Protein AF-A0A380NZV4-F1 (afdb_monomer)

Radius of gyration: 10.74 Å; Cα contacts (8 Å, |Δi|>4): 81; chains: 1; bounding box: 30×20×29 Å

Organism: Weissella viridescens (NCBI:txid1629)

Nearest PDB structures (foldseek):
  7wcc-assembly2_D-3  TM=6.613E-01  e=7.465E-02  Streptomyces chartreusis
  2rk0-assembly1_A  TM=6.442E-01  e=1.993E-01  Parafrankia sp. EAN1pec
  2rk0-assembly1_B  TM=6.039E-01  e=1.638E-01  Parafrankia sp. EAN1pec
  3rhe-assembly1_A  TM=6.862E-01  e=3.835E-01  Legionella pneumophila subsp. pneumophila str. Philadelphia 1
  4huz-assembly1_A-2  TM=6.984E-01  e=4.668E-01  Sphingobium chlorophenolicum

Solvent-accessible surface area (backbone atoms only — not comparable to full-atom values): 3199 Å² total; per-residue (Å²): 129,85,75,86,67,59,83,44,79,44,73,33,85,56,43,70,63,50,52,77,68,41,79,71,46,47,7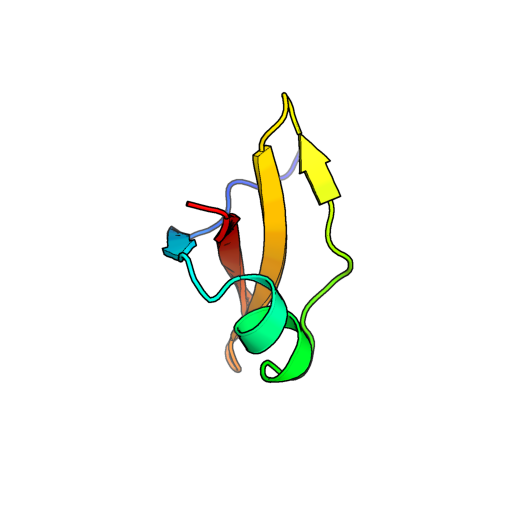5,80,42,76,55,99,90,41,46,31,33,40,32,56,48,99,88,67,52,47,36,29,47,30,56,99

pLDDT: mean 88.1, std 14.42, range [38.0, 97.94]

Secondary structure (DSSP, 8-state):
------SEEEEES-HHHHHHHSTTPPPPEEETTEEEEEEE-TTS-EEEEEE-

Mean predicted aligned error: 4.76 Å

Foldseek 3Di:
DPPPPAPEEAEDQCQVVCQVVAPQWDDWDDDPNWTKIWGADPVGGIYMYIYD

Structure (mmCIF, N/CA/C/O backbone):
data_AF-A0A380NZV4-F1
#
_entry.id   AF-A0A380NZV4-F1
#
loop_
_atom_site.group_PDB
_atom_site.id
_atom_site.type_symbol
_atom_site.label_atom_id
_atom_site.label_alt_id
_atom_site.label_comp_id
_atom_site.label_asym_id
_atom_site.label_entity_id
_atom_site.label_seq_id
_atom_site.pdbx_PDB_ins_code
_atom_site.Cartn_x
_atom_site.Cartn_y
_atom_site.Cartn_z
_atom_site.occupancy
_atom_site.B_iso_or_equiv
_atom_site.auth_seq_id
_atom_site.auth_comp_id
_atom_site.auth_asym_id
_atom_site.auth_atom_id
_atom_site.pdbx_PDB_model_num
ATOM 1 N N . MET A 1 1 ? 20.131 11.524 4.605 1.00 38.00 1 MET A N 1
ATOM 2 C CA . MET A 1 1 ? 18.922 10.703 4.802 1.00 38.00 1 MET A CA 1
ATOM 3 C C . MET A 1 1 ? 17.963 11.113 3.697 1.00 38.00 1 MET A C 1
ATOM 5 O O . MET A 1 1 ? 17.433 12.213 3.781 1.00 38.00 1 MET A O 1
ATOM 9 N N . LEU A 1 2 ? 17.855 10.344 2.607 1.00 45.12 2 LEU A N 1
ATOM 10 C CA . LEU A 1 2 ?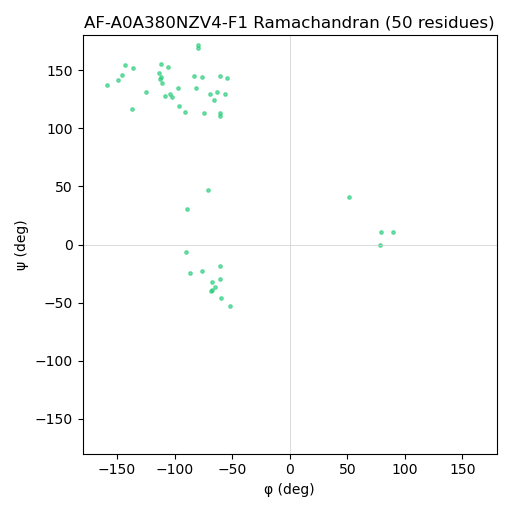 16.768 10.557 1.646 1.00 45.12 2 LEU A CA 1
ATOM 11 C C . LEU A 1 2 ? 15.480 10.335 2.436 1.00 45.12 2 LEU A C 1
ATOM 13 O O . LEU A 1 2 ? 15.280 9.254 2.983 1.00 45.12 2 LEU A O 1
ATOM 17 N N . GLY A 1 3 ? 14.695 11.393 2.624 1.00 46.59 3 GLY A N 1
ATOM 18 C CA . GLY A 1 3 ? 13.387 11.260 3.238 1.00 46.59 3 GLY A CA 1
ATOM 19 C C . GLY A 1 3 ? 12.567 10.341 2.348 1.00 46.59 3 GLY A C 1
ATOM 20 O O . GLY A 1 3 ? 12.233 10.730 1.235 1.00 46.59 3 GLY A O 1
ATOM 21 N N . ASN A 1 4 ? 12.268 9.134 2.826 1.00 57.44 4 ASN A N 1
ATOM 22 C CA . ASN A 1 4 ? 11.294 8.219 2.227 1.00 57.44 4 ASN A CA 1
ATOM 23 C C . ASN A 1 4 ? 9.870 8.766 2.437 1.00 57.44 4 ASN A C 1
ATOM 25 O O . ASN A 1 4 ? 8.984 8.060 2.909 1.00 57.44 4 ASN A O 1
ATOM 29 N N . THR A 1 5 ? 9.656 10.052 2.165 1.00 59.84 5 THR A N 1
ATOM 30 C CA . THR A 1 5 ? 8.315 10.615 2.126 1.00 59.84 5 THR A CA 1
ATOM 3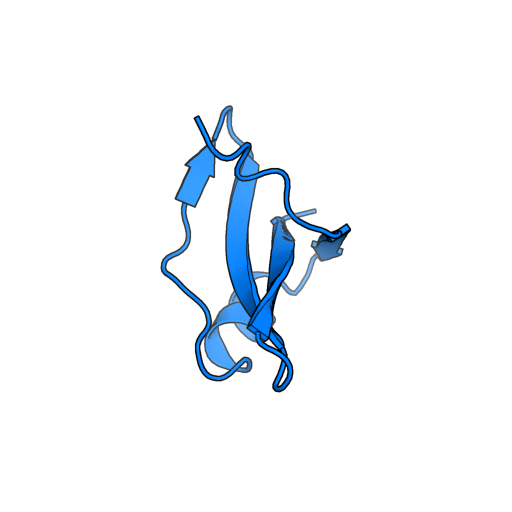1 C C . THR A 1 5 ? 7.699 10.118 0.825 1.00 59.84 5 THR A C 1
ATOM 33 O O . THR A 1 5 ? 8.210 10.477 -0.238 1.00 59.84 5 THR A O 1
ATOM 36 N N . PRO A 1 6 ? 6.668 9.261 0.874 1.00 62.38 6 PRO A N 1
ATOM 37 C CA . PRO A 1 6 ? 6.013 8.810 -0.342 1.00 62.38 6 PRO A CA 1
ATOM 38 C C . PRO A 1 6 ? 5.434 10.014 -1.081 1.00 62.38 6 PRO A C 1
ATOM 40 O O . PRO A 1 6 ? 4.961 10.964 -0.452 1.00 62.38 6 PRO A O 1
ATOM 43 N N . SER A 1 7 ? 5.461 9.972 -2.413 1.00 71.31 7 SER A N 1
ATOM 44 C CA . SER A 1 7 ? 4.959 11.070 -3.244 1.00 71.31 7 SER A CA 1
ATOM 45 C C . SER A 1 7 ? 3.469 11.324 -2.993 1.00 71.31 7 SER A C 1
ATOM 47 O O . SER A 1 7 ? 3.003 12.457 -3.095 1.00 71.31 7 SER A O 1
ATOM 49 N N . LEU A 1 8 ? 2.732 10.270 -2.624 1.00 85.25 8 LEU A N 1
ATOM 50 C CA . LEU A 1 8 ? 1.320 10.315 -2.269 1.00 85.25 8 LEU A CA 1
ATOM 51 C C . LEU A 1 8 ? 0.944 9.092 -1.416 1.00 85.25 8 LEU A C 1
ATOM 53 O O . LEU A 1 8 ? 1.352 7.969 -1.721 1.00 85.25 8 LEU A O 1
ATOM 57 N N . MET A 1 9 ? 0.149 9.319 -0.367 1.00 90.31 9 MET A N 1
ATOM 58 C CA . MET A 1 9 ? -0.485 8.268 0.433 1.00 90.31 9 MET A CA 1
ATOM 59 C C . MET A 1 9 ? -1.986 8.250 0.143 1.00 90.31 9 MET A C 1
ATOM 61 O O . MET A 1 9 ? -2.645 9.287 0.217 1.00 90.31 9 MET A O 1
ATOM 65 N N . LEU A 1 10 ? -2.512 7.076 -0.192 1.00 93.06 10 LEU A N 1
ATOM 66 C CA . LEU A 1 10 ? -3.923 6.827 -0.481 1.00 93.06 10 LEU A CA 1
ATOM 67 C C . LEU A 1 10 ? -4.506 5.916 0.597 1.00 93.06 10 LEU A C 1
ATOM 69 O O . LEU A 1 10 ? -3.799 5.052 1.101 1.00 93.06 10 LEU A O 1
ATOM 73 N N . PHE A 1 11 ? -5.787 6.076 0.917 1.00 95.44 11 PHE A N 1
ATOM 74 C CA . PHE A 1 11 ? -6.493 5.218 1.872 1.00 95.44 11 PHE A CA 1
ATOM 75 C C . PHE A 1 11 ? -7.528 4.364 1.140 1.00 95.44 11 PHE A C 1
ATOM 77 O O . PHE A 1 11 ? -8.189 4.864 0.226 1.00 95.44 11 PHE A O 1
ATOM 84 N N . SER A 1 12 ? -7.658 3.091 1.512 1.00 96.62 12 SER A N 1
ATOM 85 C CA . SER A 1 12 ? -8.611 2.171 0.883 1.00 96.62 12 SER A CA 1
ATOM 86 C C . SER A 1 12 ? -9.125 1.106 1.854 1.00 96.62 12 SER A C 1
ATOM 88 O O . SER A 1 12 ? -8.350 0.564 2.643 1.00 96.62 12 SER A O 1
ATOM 90 N N . ASP A 1 13 ? -10.417 0.783 1.742 1.00 97.88 13 ASP A N 1
ATOM 91 C CA . ASP A 1 13 ? -11.052 -0.367 2.400 1.00 97.88 13 ASP A CA 1
ATOM 92 C C . ASP A 1 13 ? -10.711 -1.702 1.701 1.00 97.88 13 ASP A C 1
ATOM 94 O O . ASP A 1 13 ? -10.728 -2.754 2.335 1.00 97.88 13 ASP A O 1
ATOM 98 N N . ASP A 1 14 ? -10.333 -1.667 0.415 1.00 97.38 14 ASP A N 1
ATOM 99 C CA . ASP A 1 14 ? -9.955 -2.839 -0.398 1.00 97.38 14 ASP A CA 1
ATOM 100 C C . ASP A 1 14 ? -8.445 -3.146 -0.300 1.00 97.38 14 ASP A C 1
ATOM 102 O O . ASP A 1 14 ? -7.815 -3.612 -1.252 1.00 97.38 14 ASP A O 1
ATOM 106 N N . PHE A 1 15 ? -7.837 -2.840 0.848 1.00 97.75 15 PHE A N 1
ATOM 107 C CA . PHE A 1 15 ? -6.386 -2.814 1.055 1.00 97.75 15 PHE A CA 1
ATOM 108 C C . PHE A 1 15 ? -5.675 -4.104 0.614 1.00 97.75 15 PHE A C 1
ATOM 110 O O . PHE A 1 15 ? -4.737 -4.054 -0.181 1.00 97.75 15 PHE A O 1
ATOM 117 N N . GLU A 1 16 ? -6.129 -5.260 1.094 1.00 97.31 16 GLU A N 1
ATOM 118 C CA . GLU A 1 16 ? -5.534 -6.5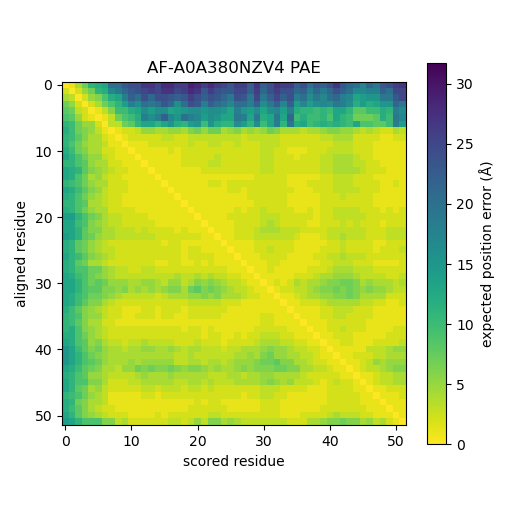58 0.770 1.00 97.31 16 GLU A CA 1
ATOM 119 C C . GLU A 1 16 ? -5.740 -6.934 -0.703 1.00 97.31 16 GLU A C 1
ATOM 121 O O . GLU A 1 16 ? -4.818 -7.418 -1.354 1.00 97.31 16 GLU A O 1
ATOM 126 N N . ALA A 1 17 ? -6.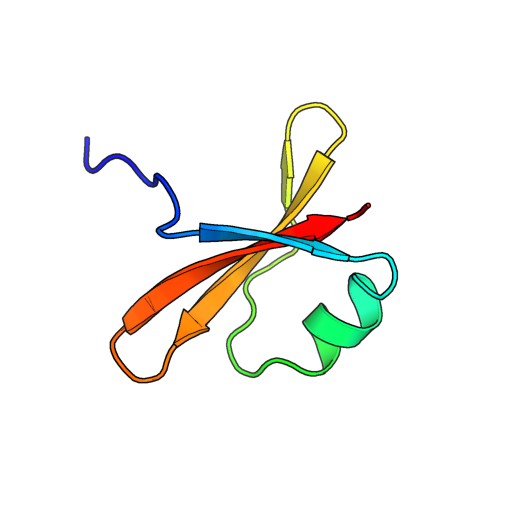919 -6.645 -1.260 1.00 97.94 17 ALA A N 1
ATOM 127 C CA . ALA A 1 17 ? -7.206 -6.926 -2.665 1.00 97.94 17 ALA A CA 1
ATOM 128 C C . ALA A 1 17 ? -6.318 -6.093 -3.604 1.00 97.94 17 ALA A C 1
ATOM 130 O O . ALA A 1 17 ? -5.882 -6.584 -4.645 1.00 97.94 17 ALA A O 1
ATOM 131 N N . LEU A 1 18 ? -6.021 -4.843 -3.234 1.00 97.50 18 LEU A N 1
ATOM 132 C CA . LEU A 1 18 ? -5.084 -3.997 -3.971 1.00 97.50 18 LEU A CA 1
ATOM 133 C C . LEU A 1 18 ? -3.645 -4.509 -3.867 1.00 97.50 18 LEU A C 1
ATOM 135 O O . LEU A 1 18 ? -2.933 -4.482 -4.868 1.00 97.50 18 LEU A O 1
ATOM 139 N N . HIS A 1 19 ? -3.220 -4.985 -2.694 1.00 97.56 19 HIS A N 1
ATOM 140 C CA . HIS A 1 19 ? -1.883 -5.561 -2.511 1.00 97.56 19 HIS A CA 1
ATOM 141 C C . HIS A 1 19 ? -1.657 -6.765 -3.433 1.00 97.56 19 HIS A C 1
ATOM 143 O O . HIS A 1 19 ? -0.659 -6.806 -4.150 1.00 97.56 19 HIS A O 1
ATOM 149 N N . ASP A 1 20 ? -2.636 -7.669 -3.502 1.00 97.69 20 ASP A N 1
ATOM 150 C CA . ASP A 1 20 ? -2.587 -8.848 -4.374 1.00 97.69 20 ASP A CA 1
ATOM 151 C C . ASP A 1 20 ? -2.640 -8.488 -5.872 1.00 97.69 20 ASP A C 1
ATOM 153 O O . ASP A 1 20 ? -2.077 -9.193 -6.715 1.00 97.69 20 ASP A O 1
ATOM 157 N N . ALA A 1 21 ? -3.337 -7.403 -6.227 1.00 97.00 21 ALA A N 1
ATOM 158 C CA . ALA A 1 21 ? -3.571 -7.015 -7.616 1.00 97.00 21 ALA A CA 1
ATOM 159 C C . ALA A 1 21 ? -2.453 -6.158 -8.232 1.00 97.00 21 ALA A C 1
ATOM 161 O O . ALA A 1 21 ? -2.337 -6.126 -9.459 1.00 97.00 21 ALA A O 1
ATOM 162 N N . ILE A 1 22 ? -1.662 -5.441 -7.425 1.00 94.75 22 ILE A N 1
ATOM 163 C CA . ILE A 1 22 ? -0.660 -4.480 -7.909 1.00 94.75 22 ILE A CA 1
ATOM 164 C C . ILE A 1 22 ? 0.700 -5.173 -8.104 1.00 94.75 22 ILE A C 1
ATOM 166 O O . ILE A 1 22 ? 1.356 -5.557 -7.133 1.00 94.75 22 ILE A O 1
ATOM 170 N N . PRO A 1 23 ? 1.203 -5.282 -9.349 1.00 92.06 23 PRO A N 1
ATOM 171 C CA . PRO A 1 23 ? 2.530 -5.831 -9.591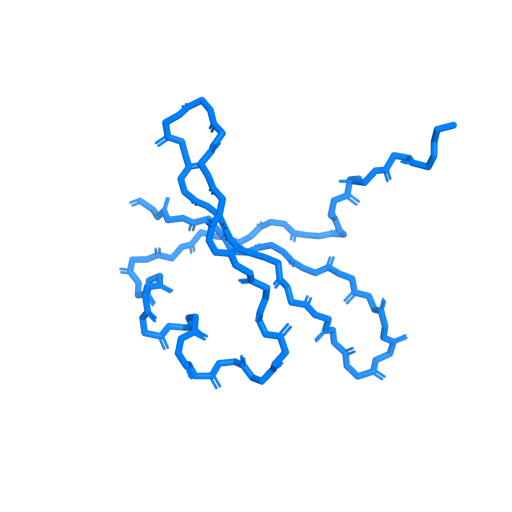 1.00 92.06 23 PRO A CA 1
ATOM 172 C C . PRO A 1 23 ? 3.614 -4.961 -8.951 1.00 92.06 23 PRO A C 1
ATOM 174 O O . PRO A 1 23 ? 3.647 -3.749 -9.147 1.00 92.06 23 PRO A O 1
ATOM 177 N N . GLY A 1 24 ? 4.533 -5.591 -8.220 1.00 91.19 24 GLY A N 1
ATOM 178 C CA . GLY A 1 24 ? 5.616 -4.876 -7.541 1.00 91.19 24 GLY A CA 1
ATOM 179 C C . GLY A 1 24 ? 5.202 -4.200 -6.233 1.00 91.19 24 GLY A C 1
ATOM 180 O O . GLY A 1 24 ? 5.996 -3.429 -5.693 1.00 91.19 24 GLY A O 1
ATOM 181 N N . ALA A 1 25 ? 4.003 -4.491 -5.711 1.00 95.19 25 ALA A N 1
ATOM 182 C CA . ALA A 1 25 ? 3.665 -4.163 -4.334 1.00 95.19 25 ALA A CA 1
ATOM 183 C C . ALA A 1 25 ? 4.691 -4.790 -3.376 1.00 95.19 25 ALA A C 1
ATOM 185 O O . ALA A 1 25 ? 5.025 -5.973 -3.473 1.00 95.19 25 ALA A O 1
ATOM 186 N N . LEU A 1 26 ? 5.225 -3.967 -2.476 1.00 94.75 26 LEU A N 1
ATOM 187 C CA . LEU A 1 26 ? 6.134 -4.398 -1.419 1.00 94.75 26 LEU A CA 1
ATOM 188 C C . LEU A 1 26 ? 5.350 -5.017 -0.262 1.00 94.75 26 LEU A C 1
ATOM 190 O O . LEU A 1 26 ? 4.126 -4.909 -0.199 1.00 94.75 26 LEU A O 1
ATOM 194 N N . ASP A 1 27 ? 6.059 -5.646 0.670 1.00 96.69 27 ASP A N 1
ATOM 195 C CA . ASP A 1 27 ? 5.446 -6.240 1.855 1.00 96.69 27 ASP A CA 1
ATOM 196 C C . ASP A 1 27 ? 4.598 -5.222 2.632 1.00 96.69 27 ASP A C 1
ATOM 198 O O . ASP A 1 27 ? 4.947 -4.043 2.760 1.00 96.69 27 ASP A O 1
ATOM 202 N N . ILE A 1 28 ? 3.486 -5.704 3.187 1.00 97.00 28 ILE A N 1
ATOM 203 C CA . ILE A 1 28 ? 2.661 -4.917 4.099 1.00 97.00 28 ILE A CA 1
ATOM 204 C C . ILE A 1 28 ? 3.467 -4.651 5.373 1.00 97.00 28 ILE A C 1
ATOM 206 O O . ILE A 1 28 ? 3.925 -5.571 6.051 1.00 97.00 28 ILE A O 1
ATOM 210 N N . MET A 1 29 ? 3.603 -3.375 5.718 1.00 95.25 29 MET A N 1
ATOM 211 C CA . MET A 1 29 ? 4.257 -2.895 6.929 1.00 95.25 29 MET A CA 1
ATOM 212 C C . MET A 1 29 ? 3.232 -2.268 7.873 1.00 95.25 29 MET A C 1
ATOM 214 O O . MET A 1 29 ? 2.310 -1.578 7.438 1.00 95.25 29 MET A O 1
ATOM 218 N N . GLU A 1 30 ? 3.427 -2.453 9.177 1.00 94.38 30 GLU A N 1
ATOM 219 C CA . GLU A 1 30 ? 2.642 -1.785 10.216 1.00 94.38 30 GLU A CA 1
ATOM 220 C C . GLU A 1 30 ? 3.458 -0.652 10.847 1.00 94.38 30 GLU A C 1
ATOM 222 O O . GLU A 1 30 ? 4.603 -0.847 11.261 1.00 94.38 30 GLU A O 1
ATOM 227 N N . ASN A 1 31 ? 2.871 0.542 10.928 1.00 83.50 31 ASN A N 1
ATOM 228 C CA . ASN A 1 31 ? 3.473 1.701 11.575 1.00 83.50 31 ASN A CA 1
ATOM 229 C C . ASN A 1 31 ? 2.423 2.421 12.428 1.00 83.50 31 ASN A C 1
ATOM 231 O O . ASN A 1 31 ? 1.440 2.929 11.901 1.00 83.50 31 ASN A O 1
ATOM 235 N N . ASN A 1 32 ? 2.623 2.466 13.748 1.00 88.81 32 ASN A N 1
ATOM 236 C CA . ASN A 1 32 ? 1.695 3.090 14.702 1.00 88.81 32 ASN A CA 1
ATOM 237 C C . ASN A 1 32 ? 0.232 2.611 14.559 1.00 88.81 32 ASN A C 1
ATOM 239 O O . ASN A 1 32 ? -0.694 3.415 14.636 1.00 88.81 32 ASN A O 1
ATOM 243 N N . GLY A 1 33 ? 0.025 1.308 14.334 1.00 91.44 33 GLY A N 1
ATOM 244 C CA . GLY A 1 33 ? -1.301 0.709 14.133 1.00 91.44 33 GLY A CA 1
ATOM 245 C C . GLY A 1 33 ? -1.898 0.917 12.737 1.00 91.44 33 GLY A C 1
ATOM 246 O O . GLY A 1 33 ? -2.987 0.424 12.464 1.00 91.44 33 GLY A O 1
ATOM 247 N N . GLN A 1 34 ? -1.191 1.613 11.844 1.00 94.88 34 GLN A N 1
ATOM 248 C CA . GLN A 1 34 ? -1.575 1.781 10.450 1.00 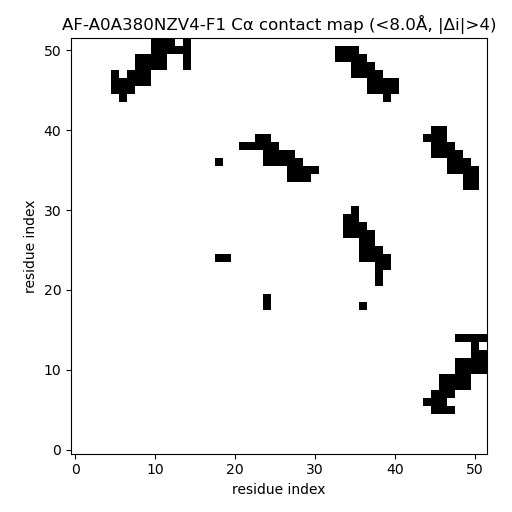94.88 34 GLN A CA 1
ATOM 249 C C . GLN A 1 34 ? -0.853 0.744 9.586 1.00 94.88 34 GLN A C 1
ATOM 251 O O . GLN A 1 34 ? 0.377 0.747 9.502 1.00 94.88 34 GLN A O 1
ATOM 256 N N . GLN A 1 35 ? -1.610 -0.117 8.907 1.00 97.06 35 GLN A N 1
ATOM 257 C CA . GLN A 1 35 ? -1.061 -0.995 7.873 1.00 97.06 35 GLN A CA 1
ATOM 258 C C . GLN A 1 35 ? -0.923 -0.227 6.560 1.00 97.06 35 GLN A C 1
ATOM 260 O O . GLN A 1 35 ? -1.839 0.502 6.163 1.00 97.06 35 GLN A O 1
ATOM 265 N N . THR A 1 36 ? 0.225 -0.389 5.906 1.00 96.12 36 THR A N 1
ATOM 266 C CA . THR A 1 36 ? 0.550 0.249 4.629 1.00 96.12 36 THR A CA 1
ATOM 267 C C . THR A 1 36 ? 1.360 -0.683 3.732 1.00 96.12 36 THR A C 1
ATOM 269 O O . THR A 1 36 ? 2.084 -1.537 4.237 1.00 96.12 36 THR A O 1
ATOM 272 N N . PHE A 1 37 ? 1.290 -0.502 2.417 1.00 95.81 37 PHE A N 1
ATOM 273 C CA . PHE A 1 37 ? 2.266 -1.064 1.481 1.00 95.81 37 PHE A CA 1
ATOM 274 C C . PHE A 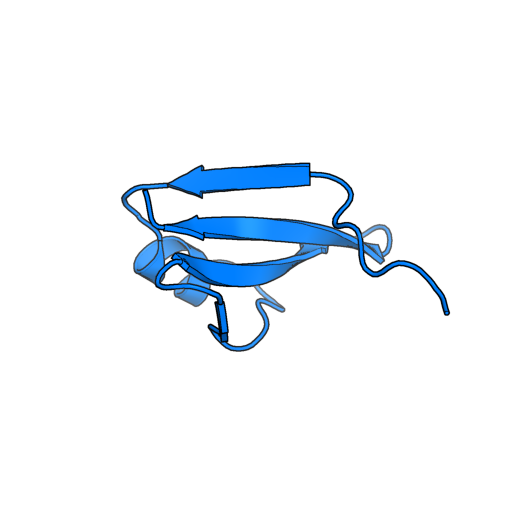1 37 ? 2.645 -0.015 0.440 1.00 95.81 37 PHE A C 1
ATOM 276 O O . PHE A 1 37 ? 1.859 0.884 0.130 1.00 95.81 37 PHE A O 1
ATOM 283 N N . ALA A 1 38 ? 3.857 -0.127 -0.094 1.00 94.44 38 ALA A N 1
ATOM 284 C CA . ALA A 1 38 ? 4.330 0.739 -1.164 1.00 94.44 38 ALA A CA 1
ATOM 285 C C . ALA A 1 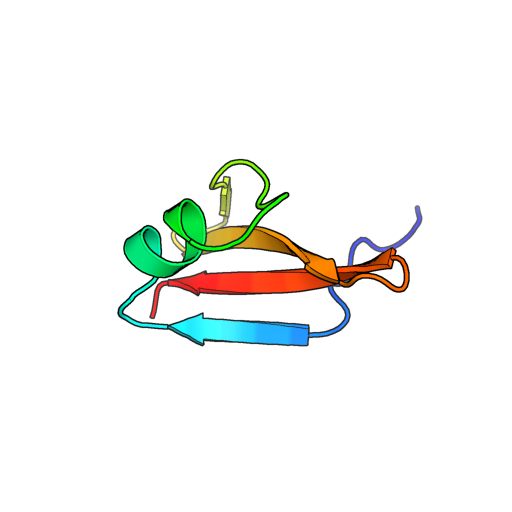38 ? 4.351 -0.003 -2.500 1.00 94.44 38 ALA A C 1
ATOM 287 O O . ALA A 1 38 ? 4.526 -1.219 -2.534 1.00 94.44 38 ALA A O 1
ATOM 288 N N . PHE A 1 39 ? 4.217 0.734 -3.597 1.00 93.38 39 PHE A N 1
ATOM 289 C CA . PHE A 1 39 ? 4.393 0.202 -4.945 1.00 93.38 39 PHE A CA 1
ATOM 290 C C . PHE A 1 39 ? 5.005 1.273 -5.861 1.00 93.38 39 PHE A C 1
ATOM 292 O O . PHE A 1 39 ? 4.741 2.468 -5.665 1.00 93.38 39 PHE A O 1
ATOM 299 N N . PRO A 1 40 ? 5.845 0.877 -6.833 1.00 90.81 40 PRO A N 1
ATOM 300 C CA . PRO A 1 40 ? 6.363 1.789 -7.837 1.00 90.81 40 PRO A CA 1
ATOM 301 C C . PRO A 1 40 ? 5.355 1.970 -8.980 1.00 90.81 40 PRO A C 1
ATOM 303 O O . PRO A 1 40 ? 4.685 1.020 -9.387 1.00 90.81 40 PRO A O 1
ATOM 306 N N . ASP A 1 41 ? 5.284 3.169 -9.548 1.00 87.88 41 ASP A N 1
ATOM 307 C CA . ASP A 1 41 ? 4.734 3.341 -10.893 1.00 87.88 41 ASP A CA 1
ATOM 308 C C . ASP A 1 41 ? 5.780 2.960 -11.968 1.00 87.88 41 ASP A C 1
ATOM 310 O O . ASP A 1 41 ? 6.956 2.733 -11.653 1.00 87.88 41 ASP A O 1
ATOM 314 N N . PRO A 1 42 ? 5.396 2.886 -13.255 1.00 87.06 42 PRO A N 1
ATOM 315 C CA . PRO A 1 42 ? 6.338 2.593 -14.337 1.00 87.06 42 PRO A CA 1
ATOM 316 C C . PRO A 1 42 ? 7.481 3.609 -14.501 1.00 87.06 42 PRO A C 1
ATOM 318 O O . PRO A 1 42 ? 8.480 3.291 -15.143 1.00 87.06 42 PRO A O 1
ATOM 321 N N . GLU A 1 43 ? 7.344 4.819 -13.954 1.00 87.81 43 GLU A N 1
ATOM 322 C CA . GLU A 1 43 ? 8.357 5.881 -13.998 1.00 87.81 43 GLU A CA 1
ATOM 323 C C . GLU A 1 43 ? 9.324 5.813 -12.798 1.00 87.81 43 GLU A C 1
ATOM 325 O O . GLU A 1 43 ? 10.336 6.515 -12.773 1.00 87.81 43 GLU A O 1
ATOM 330 N N . GLY A 1 44 ? 9.058 4.929 -11.829 1.00 81.69 44 GLY A N 1
ATOM 331 C CA . GLY A 1 44 ? 9.868 4.711 -10.633 1.00 81.69 44 GLY A CA 1
ATOM 332 C C . GLY A 1 44 ? 9.484 5.585 -9.436 1.00 81.69 44 GLY A C 1
ATOM 333 O O . GLY A 1 44 ? 10.223 5.609 -8.448 1.00 81.69 44 GLY A O 1
ATOM 334 N N . ASN A 1 45 ? 8.352 6.292 -9.486 1.00 86.81 45 ASN A N 1
ATOM 335 C CA . ASN A 1 45 ? 7.819 7.015 -8.334 1.00 86.81 45 ASN A CA 1
ATOM 336 C C . ASN A 1 45 ? 7.174 6.040 -7.347 1.00 86.81 45 ASN A C 1
ATOM 338 O O . ASN A 1 45 ? 6.527 5.077 -7.751 1.00 86.81 45 ASN A O 1
ATOM 342 N N . TYR A 1 46 ? 7.298 6.322 -6.048 1.00 86.19 46 TYR A N 1
ATOM 343 C CA . TYR A 1 46 ? 6.725 5.478 -5.000 1.00 86.19 46 TYR A CA 1
ATOM 344 C C . TYR A 1 46 ? 5.443 6.067 -4.422 1.00 86.19 46 TYR A C 1
ATOM 346 O O . TYR A 1 46 ? 5.411 7.201 -3.929 1.00 86.19 46 TYR A O 1
ATOM 354 N N . PHE A 1 47 ? 4.414 5.230 -4.424 1.00 91.38 47 PHE A N 1
ATOM 355 C CA . PHE A 1 47 ? 3.116 5.486 -3.822 1.00 91.38 47 PHE A CA 1
ATOM 356 C C . PHE A 1 47 ? 2.922 4.568 -2.624 1.00 91.38 47 PHE A C 1
ATOM 358 O O . PHE A 1 47 ? 3.528 3.498 -2.550 1.00 91.38 47 PHE A O 1
ATOM 365 N N . VAL A 1 48 ? 2.075 4.987 -1.686 1.00 93.75 48 VAL A N 1
ATOM 366 C CA . VAL A 1 48 ? 1.706 4.181 -0.520 1.00 93.75 48 VAL A CA 1
ATOM 367 C C . VAL A 1 48 ? 0.194 4.050 -0.451 1.00 93.75 48 VAL A C 1
ATOM 369 O O . VAL A 1 48 ? -0.517 5.052 -0.521 1.00 93.75 48 VAL A O 1
ATOM 372 N N . ILE A 1 49 ? -0.289 2.824 -0.274 1.00 95.81 49 ILE A N 1
ATOM 373 C CA . ILE A 1 49 ? -1.660 2.565 0.161 1.00 95.81 49 ILE A CA 1
ATOM 374 C C . ILE A 1 49 ? -1.630 2.341 1.670 1.00 95.81 49 ILE A C 1
ATOM 376 O O . ILE A 1 49 ? -0.779 1.612 2.175 1.00 95.81 49 ILE A O 1
ATOM 380 N N . ALA A 1 50 ? -2.557 2.968 2.379 1.00 96.06 50 ALA A N 1
ATOM 381 C CA . ALA A 1 50 ? -2.865 2.755 3.778 1.00 96.06 50 ALA A CA 1
ATOM 382 C C . ALA A 1 50 ? -4.266 2.145 3.901 1.00 96.06 50 ALA A C 1
ATOM 384 O O . ALA A 1 50 ? -5.177 2.488 3.146 1.00 96.06 50 ALA A O 1
ATOM 385 N N . LYS A 1 51 ? -4.438 1.227 4.847 1.00 96.62 51 LYS A N 1
ATOM 386 C CA . LYS A 1 51 ? -5.747 0.651 5.162 1.00 96.62 51 LYS A CA 1
ATOM 387 C C . LYS A 1 51 ? -6.654 1.700 5.821 1.00 96.62 51 LYS A C 1
ATOM 389 O O . LYS A 1 51 ? -6.190 2.381 6.735 1.00 96.62 51 LYS A O 1
ATOM 394 N N . ALA A 1 52 ? -7.879 1.870 5.326 1.00 93.31 52 ALA A N 1
ATOM 395 C CA . ALA A 1 52 ? -8.859 2.810 5.883 1.00 93.31 52 ALA A CA 1
ATOM 396 C C . ALA A 1 52 ? -9.503 2.299 7.185 1.00 93.31 52 ALA A C 1
ATOM 398 O O . ALA A 1 52 ? -9.520 1.063 7.401 1.00 93.31 52 ALA A O 1
#

Sequence (52 aa):
MLGNTPSLMLFSDDFEALHDAIPGALDIMENNGQQTFAFPDPEGNYFVIAKA